Protein AF-A0A352VIX1-F1 (afdb_monomer)

Secondary structure (DSSP, 8-state):
-HHHHHT--HHHHHH-EEEE-SSHHHHHHHHHHHHHT--EEEE--TT-

Radius of gyration: 10.73 Å; Cα contacts (8 Å, |Δi|>4): 55; chains: 1; bounding box: 22×15×29 Å

Nearest PDB structures (foldseek):
  1m32-assembly3_E  TM=6.915E-01  e=6.145E-01  Salmonella enterica subsp. enterica serovar Typhimurium
  2o1m-assembly1_A  TM=5.609E-01  e=4.234E+00  Bacillus subtilis
  8p53-assembly1_E  TM=6.883E-01  e=6.402E+00  Pseudomonas aeruginosa PAO1
  2kok-assembly1_A  TM=6.455E-01  e=7.873E+00  Brucella abortus

Mean predicted aligned error: 2.26 Å

Structure (mmCIF, N/CA/C/O backbone):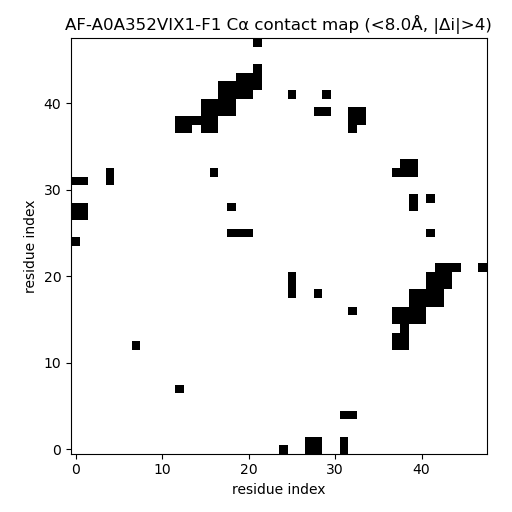
data_AF-A0A352VIX1-F1
#
_entry.id   AF-A0A352VIX1-F1
#
loop_
_atom_site.group_PDB
_atom_site.id
_atom_site.type_symbol
_atom_site.label_atom_id
_atom_site.label_alt_id
_atom_site.label_comp_id
_atom_site.label_asym_id
_atom_site.label_entity_id
_atom_site.label_seq_id
_atom_site.pdbx_PDB_ins_code
_atom_site.Cartn_x
_atom_site.Cartn_y
_atom_site.Cartn_z
_atom_site.occupancy
_atom_site.B_iso_or_equiv
_atom_site.auth_seq_id
_atom_site.auth_comp_id
_atom_site.auth_asym_id
_atom_site.auth_atom_id
_atom_site.pdbx_PDB_model_num
ATOM 1 N N . ALA A 1 1 ? 5.393 2.479 5.008 1.00 89.31 1 ALA A N 1
ATOM 2 C CA . ALA A 1 1 ? 3.955 2.185 4.830 1.00 89.31 1 ALA A CA 1
ATOM 3 C C . ALA A 1 1 ? 3.179 2.330 6.145 1.00 89.31 1 ALA A C 1
ATOM 5 O O . ALA A 1 1 ? 2.418 3.282 6.272 1.00 89.31 1 ALA A O 1
ATOM 6 N N . LEU A 1 2 ? 3.429 1.480 7.153 1.00 96.31 2 LEU A N 1
ATOM 7 C CA . LEU A 1 2 ? 2.616 1.398 8.379 1.00 96.31 2 LEU A CA 1
ATOM 8 C C . LEU A 1 2 ? 2.383 2.726 9.121 1.00 96.31 2 LEU A C 1
ATOM 10 O O . LEU A 1 2 ? 1.237 3.066 9.386 1.00 96.31 2 LEU A O 1
ATOM 14 N N . ASN A 1 3 ? 3.434 3.503 9.418 1.00 97.62 3 ASN A N 1
ATOM 15 C CA . ASN A 1 3 ? 3.296 4.755 10.184 1.00 97.62 3 ASN A CA 1
ATOM 16 C C . ASN A 1 3 ? 2.301 5.742 9.544 1.00 97.62 3 ASN A C 1
ATOM 18 O O . ASN A 1 3 ? 1.551 6.405 10.252 1.00 97.62 3 ASN A O 1
ATOM 22 N N . ARG A 1 4 ? 2.254 5.821 8.206 1.00 96.81 4 ARG A N 1
ATOM 23 C CA . ARG A 1 4 ? 1.273 6.670 7.517 1.00 96.81 4 ARG A CA 1
ATOM 24 C C . ARG A 1 4 ? -0.134 6.088 7.629 1.00 96.81 4 ARG A C 1
ATOM 26 O O . ARG A 1 4 ? -1.052 6.832 7.945 1.00 96.81 4 ARG A O 1
ATOM 33 N N . MET A 1 5 ? -0.289 4.781 7.417 1.00 96.69 5 MET A N 1
ATOM 34 C CA . MET A 1 5 ? -1.594 4.105 7.451 1.00 96.69 5 MET A CA 1
ATOM 35 C C . MET A 1 5 ? -2.241 4.138 8.841 1.00 96.69 5 MET A C 1
ATOM 37 O O . MET A 1 5 ? -3.453 4.284 8.950 1.00 96.69 5 MET A O 1
ATOM 41 N N . LEU A 1 6 ? -1.440 4.085 9.911 1.00 97.69 6 LEU A N 1
ATOM 42 C CA . LEU A 1 6 ? -1.934 4.219 11.285 1.00 97.69 6 LEU A CA 1
ATOM 43 C C . LEU A 1 6 ? -2.536 5.597 11.580 1.00 97.69 6 LEU A C 1
ATOM 45 O O . LEU A 1 6 ? -3.400 5.699 12.442 1.00 97.69 6 LEU A O 1
ATOM 49 N N . ARG A 1 7 ? -2.108 6.634 10.854 1.00 98.00 7 ARG A N 1
ATOM 50 C CA . ARG A 1 7 ? -2.566 8.021 11.023 1.00 98.00 7 ARG A CA 1
ATOM 51 C C . ARG A 1 7 ? -3.746 8.386 10.120 1.00 98.00 7 ARG A C 1
ATOM 53 O O . ARG A 1 7 ? -4.146 9.544 10.122 1.00 98.00 7 ARG A O 1
ATOM 60 N N . LEU A 1 8 ? -4.262 7.441 9.332 1.00 97.88 8 LEU A N 1
ATOM 61 C CA . LEU A 1 8 ? -5.457 7.665 8.524 1.00 97.88 8 LEU A CA 1
ATOM 62 C C . LEU A 1 8 ? -6.684 7.751 9.428 1.00 97.88 8 LEU A C 1
ATOM 64 O O . LEU A 1 8 ? -6.875 6.909 10.312 1.00 97.88 8 LEU A O 1
ATOM 68 N N . THR A 1 9 ? -7.516 8.747 9.155 1.00 98.12 9 THR A N 1
ATOM 69 C CA . THR A 1 9 ? -8.869 8.861 9.697 1.00 98.12 9 THR A CA 1
ATOM 70 C C . THR A 1 9 ? -9.736 7.703 9.210 1.00 98.12 9 THR A C 1
ATOM 72 O O . THR A 1 9 ? -9.446 7.079 8.188 1.00 98.12 9 THR A O 1
ATOM 75 N N . GLU A 1 10 ? -10.841 7.435 9.901 1.00 97.62 10 GLU A N 1
ATOM 76 C CA . GLU A 1 10 ? -11.772 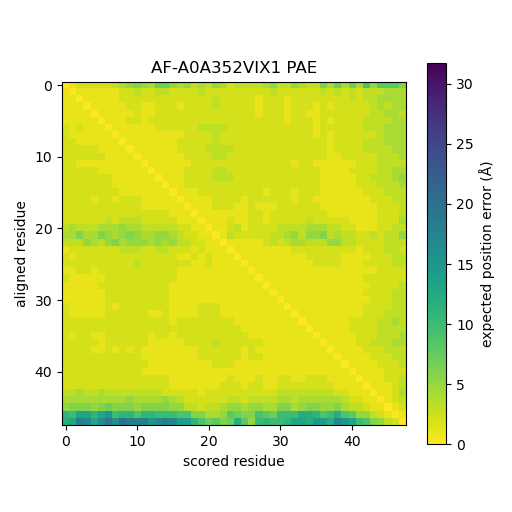6.376 9.494 1.00 97.62 10 GLU A CA 1
ATOM 7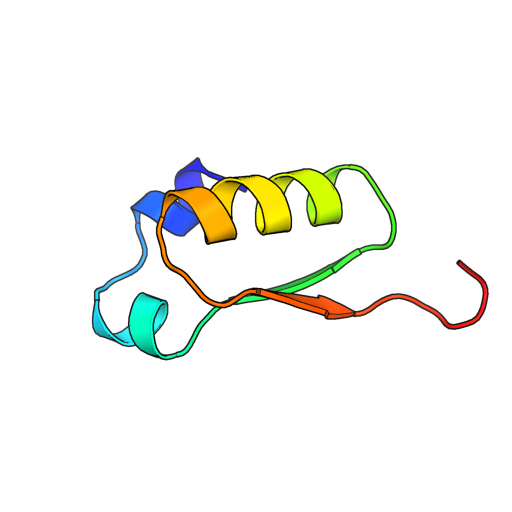7 C C . GLU A 1 10 ? -12.333 6.607 8.082 1.00 97.62 10 GLU A C 1
ATOM 79 O O . GLU A 1 10 ? -12.401 5.687 7.272 1.00 97.62 10 GLU A O 1
ATOM 84 N N . ALA A 1 11 ? -12.630 7.864 7.736 1.00 98.25 11 ALA A N 1
ATOM 85 C CA . ALA A 1 11 ? -13.088 8.230 6.399 1.00 98.25 11 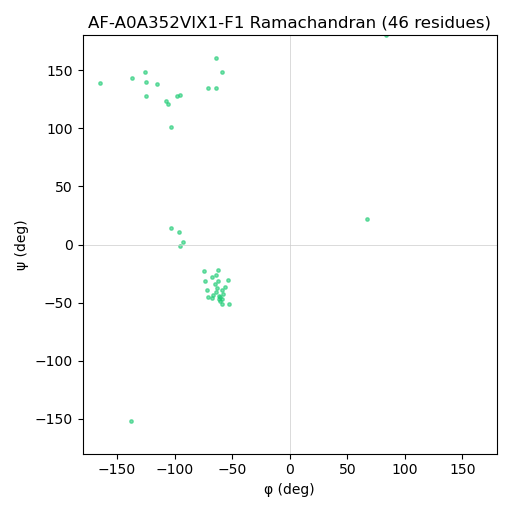ALA A CA 1
ATOM 86 C C . ALA A 1 11 ? -12.031 7.954 5.313 1.00 98.25 11 ALA A C 1
ATOM 88 O O . ALA A 1 11 ? -12.373 7.528 4.212 1.00 98.25 11 ALA A O 1
ATOM 89 N N . GLU A 1 12 ? -10.746 8.179 5.600 1.00 98.12 12 GLU A N 1
ATOM 90 C CA . GLU A 1 12 ? -9.660 7.843 4.671 1.00 98.12 12 GLU A CA 1
ATOM 91 C C . GLU A 1 12 ? -9.449 6.327 4.570 1.00 98.12 12 GLU A C 1
ATOM 93 O O . GLU A 1 12 ? -9.232 5.816 3.474 1.00 98.12 12 GLU A O 1
ATOM 98 N N . ARG A 1 13 ? -9.559 5.593 5.684 1.00 97.69 13 ARG A N 1
ATOM 99 C CA . ARG A 1 13 ? -9.474 4.123 5.701 1.00 97.69 13 ARG A CA 1
ATOM 100 C C . ARG A 1 13 ? -10.579 3.486 4.869 1.00 97.69 13 ARG A C 1
ATOM 102 O O . ARG A 1 13 ? -10.285 2.607 4.064 1.00 97.69 13 ARG A O 1
ATOM 109 N N . ALA A 1 14 ? -11.810 3.978 5.008 1.00 97.69 14 ALA A N 1
ATOM 110 C CA . ALA A 1 14 ? -12.964 3.513 4.244 1.00 97.69 14 ALA A CA 1
ATOM 111 C C . ALA A 1 14 ? -12.815 3.753 2.731 1.00 97.69 14 ALA A C 1
ATOM 113 O O . ALA A 1 14 ? -13.308 2.963 1.930 1.00 97.69 14 ALA A O 1
ATOM 114 N N . ARG A 1 15 ? -12.113 4.821 2.326 1.00 98.19 15 ARG A N 1
ATOM 115 C CA . ARG A 1 15 ? -11.797 5.095 0.912 1.00 98.19 15 ARG A CA 1
ATOM 116 C C . ARG A 1 15 ? -10.703 4.184 0.349 1.00 98.19 15 ARG A C 1
ATOM 118 O O . ARG A 1 15 ? -10.639 4.014 -0.865 1.00 98.19 15 ARG A O 1
ATOM 125 N N . GLY A 1 16 ? -9.857 3.615 1.205 1.00 98.00 16 GLY A N 1
ATOM 126 C CA . GLY A 1 16 ? -8.710 2.811 0.799 1.00 98.00 16 GLY A CA 1
ATOM 127 C C . GLY A 1 16 ? -7.468 3.631 0.450 1.00 98.00 16 GLY A C 1
ATOM 128 O O . GLY A 1 16 ? -7.440 4.860 0.527 1.00 98.00 16 GLY A O 1
ATOM 1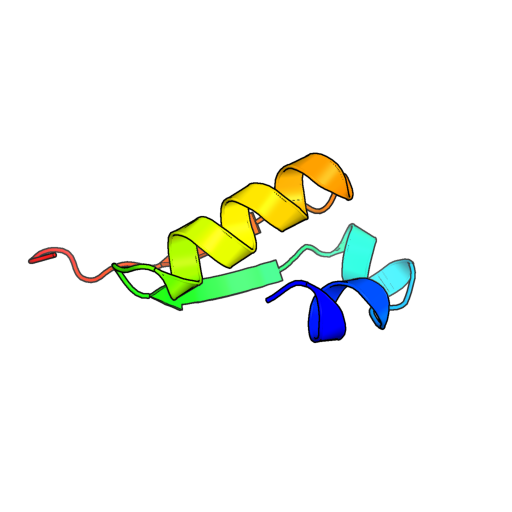29 N N . VAL A 1 17 ? -6.401 2.926 0.076 1.00 98.00 17 VAL A N 1
ATOM 130 C CA . VAL A 1 17 ? -5.091 3.500 -0.260 1.00 98.00 17 VAL A CA 1
ATOM 131 C C . VAL A 1 17 ? -4.658 3.047 -1.649 1.00 98.00 17 VAL A C 1
ATOM 133 O O . VAL A 1 17 ? -4.793 1.879 -2.004 1.00 98.00 17 VAL A O 1
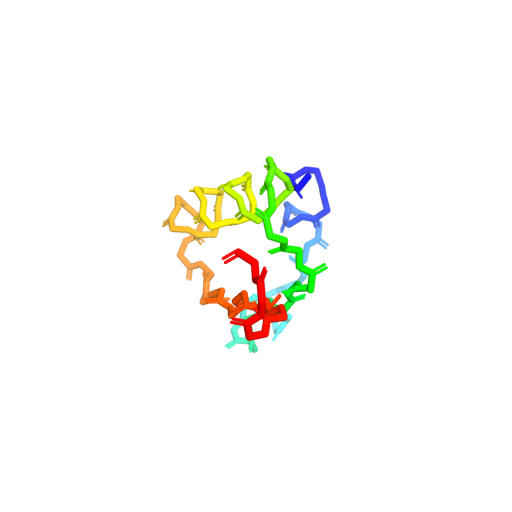ATOM 136 N N . VAL A 1 18 ? -4.065 3.963 -2.414 1.00 98.06 18 VAL A N 1
ATOM 137 C CA . VAL A 1 18 ? -3.416 3.666 -3.697 1.00 98.06 18 VAL A CA 1
ATOM 138 C C . VAL A 1 18 ? -1.919 3.946 -3.579 1.00 98.06 18 VAL A C 1
ATOM 140 O O . VAL A 1 18 ? -1.524 4.948 -2.981 1.00 98.06 18 VAL A O 1
ATOM 143 N N . THR A 1 19 ? -1.076 3.079 -4.140 1.00 97.62 19 THR A N 1
ATOM 144 C CA . THR A 1 19 ? 0.365 3.336 -4.288 1.00 97.62 19 THR A CA 1
ATOM 145 C C . THR A 1 19 ? 0.853 2.911 -5.668 1.00 97.62 19 THR A C 1
ATOM 147 O O . THR A 1 19 ? 0.394 1.904 -6.197 1.00 97.62 19 THR A O 1
ATOM 150 N N . ALA A 1 20 ? 1.781 3.669 -6.250 1.00 97.50 20 ALA A N 1
ATOM 151 C CA . ALA A 1 20 ? 2.450 3.315 -7.497 1.00 97.50 20 ALA A CA 1
ATOM 152 C C . ALA A 1 20 ? 3.862 2.813 -7.176 1.00 97.50 20 ALA A C 1
ATOM 154 O O . ALA A 1 20 ? 4.757 3.596 -6.857 1.00 97.50 20 ALA A O 1
ATOM 155 N N . SER A 1 21 ? 4.051 1.495 -7.175 1.00 95.12 21 SER A N 1
ATOM 156 C CA . SER A 1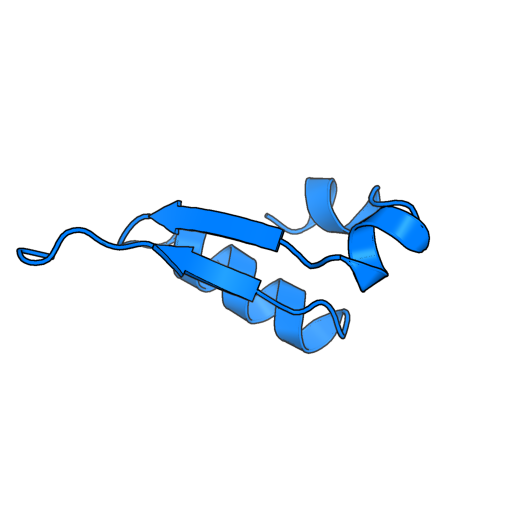 21 ? 5.335 0.863 -6.868 1.00 95.12 21 SER A CA 1
ATOM 157 C C . SER A 1 21 ? 5.326 -0.594 -7.310 1.00 95.12 21 SER A C 1
ATOM 159 O O . SER A 1 21 ? 4.358 -1.299 -7.057 1.00 95.12 21 SER A O 1
ATOM 161 N N . ALA A 1 22 ? 6.430 -1.058 -7.891 1.00 94.25 22 ALA A N 1
ATOM 162 C CA . ALA A 1 22 ? 6.628 -2.454 -8.283 1.00 94.25 22 ALA A CA 1
ATOM 163 C C . ALA A 1 22 ? 7.550 -3.242 -7.324 1.00 94.25 22 ALA A C 1
ATOM 165 O O . ALA A 1 22 ? 8.034 -4.312 -7.666 1.00 94.25 22 ALA A O 1
ATOM 166 N N . GLY A 1 23 ? 7.840 -2.716 -6.125 1.00 93.94 23 GLY A N 1
ATOM 167 C CA . GLY A 1 23 ? 8.847 -3.302 -5.226 1.00 93.94 23 GLY A CA 1
ATOM 168 C C . GLY A 1 23 ? 8.447 -3.345 -3.752 1.00 93.94 23 GLY A C 1
ATOM 169 O O . GLY A 1 23 ? 7.269 -3.379 -3.399 1.00 93.94 23 GLY A O 1
ATOM 170 N N . ASN A 1 24 ? 9.443 -3.301 -2.862 1.00 97.56 24 ASN A N 1
ATOM 171 C CA . ASN A 1 24 ? 9.268 -3.466 -1.409 1.00 97.56 24 ASN A CA 1
ATOM 172 C C . ASN A 1 24 ? 8.222 -2.521 -0.795 1.00 97.56 24 ASN A C 1
ATOM 174 O O . ASN A 1 24 ? 7.556 -2.866 0.181 1.00 97.56 24 ASN A O 1
ATOM 178 N N . HIS A 1 25 ? 8.049 -1.322 -1.359 1.00 96.88 25 HIS A N 1
ATOM 179 C CA . HIS A 1 25 ? 7.021 -0.400 -0.889 1.00 96.88 25 HIS A CA 1
ATOM 180 C C . HIS A 1 25 ? 5.604 -0.932 -1.152 1.00 96.88 25 HIS A C 1
ATOM 182 O O . HIS A 1 25 ? 4.779 -0.889 -0.241 1.00 96.88 25 HIS A O 1
ATOM 188 N N . ALA A 1 26 ? 5.332 -1.487 -2.336 1.00 97.56 26 ALA A N 1
ATOM 189 C CA . ALA A 1 26 ? 4.052 -2.124 -2.639 1.00 97.56 26 ALA A CA 1
ATOM 190 C C . ALA A 1 26 ? 3.761 -3.300 -1.706 1.00 97.56 26 ALA A C 1
ATOM 192 O O . ALA A 1 26 ? 2.671 -3.374 -1.143 1.00 97.56 26 ALA A O 1
ATOM 193 N N . GLN A 1 27 ? 4.755 -4.159 -1.466 1.00 98.00 27 GLN A N 1
ATOM 194 C CA . GLN A 1 27 ? 4.629 -5.273 -0.523 1.00 98.00 27 GLN A CA 1
ATOM 195 C C . GLN A 1 27 ? 4.281 -4.780 0.884 1.00 98.00 27 GLN A C 1
ATOM 197 O O . GLN A 1 27 ? 3.346 -5.278 1.508 1.00 98.00 27 GLN A O 1
ATOM 202 N N . ALA A 1 28 ? 4.987 -3.756 1.373 1.00 98.25 28 ALA A N 1
ATOM 203 C CA . ALA A 1 28 ? 4.734 -3.194 2.692 1.00 98.25 28 ALA A CA 1
ATOM 204 C C . ALA A 1 28 ? 3.332 -2.568 2.801 1.00 98.25 28 ALA A C 1
ATOM 206 O O . ALA A 1 28 ? 2.671 -2.726 3.827 1.00 98.25 28 ALA A O 1
ATOM 207 N N . VAL A 1 29 ? 2.864 -1.853 1.770 1.00 98.06 29 VAL A N 1
ATOM 208 C CA . VAL A 1 29 ? 1.514 -1.264 1.760 1.00 98.06 29 VAL A CA 1
ATOM 209 C C . VAL A 1 29 ? 0.448 -2.358 1.709 1.00 98.06 29 VAL A C 1
ATOM 211 O O . VAL A 1 29 ? -0.472 -2.317 2.521 1.00 98.06 29 VAL A O 1
ATOM 214 N N . ALA A 1 30 ? 0.594 -3.362 0.843 1.00 98.00 30 ALA A N 1
ATOM 215 C CA . ALA A 1 30 ? -0.349 -4.476 0.739 1.00 98.00 30 ALA A CA 1
ATOM 216 C C . ALA A 1 30 ? -0.437 -5.279 2.049 1.00 98.00 30 ALA A C 1
ATOM 218 O O . ALA A 1 30 ? -1.530 -5.511 2.568 1.00 98.00 30 ALA A O 1
ATOM 219 N N . TYR A 1 31 ? 0.712 -5.626 2.637 1.00 98.38 31 TYR A N 1
ATOM 220 C CA . TYR A 1 31 ? 0.781 -6.374 3.893 1.00 98.38 31 TYR A CA 1
ATOM 221 C C . TYR A 1 31 ? 0.108 -5.632 5.055 1.00 98.38 31 TYR A C 1
ATOM 223 O O . TYR A 1 31 ? -0.707 -6.199 5.786 1.00 98.38 31 TYR A O 1
ATOM 231 N N . HIS A 1 32 ? 0.425 -4.347 5.239 1.00 98.38 32 HIS A N 1
ATOM 232 C CA . HIS A 1 32 ? -0.174 -3.566 6.319 1.00 98.38 32 HIS A CA 1
ATOM 233 C C . HIS A 1 32 ? -1.634 -3.194 6.044 1.00 98.38 32 HIS A C 1
ATOM 235 O O . HIS A 1 32 ? -2.409 -3.134 6.994 1.00 98.38 32 HIS A O 1
ATOM 241 N N . GLY A 1 33 ? -2.024 -2.999 4.781 1.00 98.06 33 GLY A N 1
ATOM 242 C CA . GLY A 1 33 ? -3.416 -2.788 4.383 1.00 98.06 33 GLY A CA 1
ATOM 243 C C . GLY A 1 33 ? -4.309 -3.949 4.784 1.00 98.06 33 GLY A C 1
ATOM 244 O O . GLY A 1 33 ? -5.271 -3.738 5.519 1.00 98.06 33 GLY A O 1
ATOM 245 N N . GLY A 1 34 ? -3.917 -5.179 4.435 1.00 97.94 34 GLY A N 1
ATOM 246 C CA . GLY A 1 34 ? -4.650 -6.383 4.836 1.00 97.94 34 GLY A CA 1
ATOM 247 C C . GLY A 1 34 ? -4.786 -6.520 6.355 1.00 97.94 34 GLY A C 1
ATOM 248 O O . GLY A 1 34 ? -5.873 -6.783 6.860 1.00 97.94 34 GLY A O 1
ATOM 249 N N . ARG A 1 35 ? -3.713 -6.251 7.112 1.00 97.94 35 ARG A N 1
ATOM 250 C CA . ARG A 1 35 ? -3.743 -6.305 8.589 1.00 97.94 35 ARG A CA 1
ATOM 251 C C . ARG A 1 35 ? -4.608 -5.226 9.238 1.00 97.94 35 ARG A C 1
ATOM 253 O O . ARG A 1 35 ? -5.068 -5.426 10.355 1.00 97.94 35 ARG A O 1
ATOM 260 N N . LEU A 1 36 ? -4.769 -4.079 8.585 1.00 97.56 36 LEU A N 1
ATOM 261 C CA . LEU A 1 36 ? -5.565 -2.958 9.087 1.00 97.56 36 LEU A CA 1
ATOM 262 C C . LEU A 1 36 ? -6.999 -2.954 8.541 1.00 97.56 36 LEU A C 1
ATOM 264 O O . LEU A 1 36 ? -7.753 -2.052 8.894 1.00 97.56 36 LEU A O 1
ATOM 268 N N . GLY A 1 37 ? -7.362 -3.914 7.681 1.00 97.69 37 GLY A N 1
ATOM 269 C CA . GLY A 1 37 ? -8.663 -3.946 7.009 1.00 97.69 37 GLY A CA 1
ATOM 270 C C . GLY A 1 37 ? -8.864 -2.811 5.997 1.00 97.69 37 GLY A C 1
ATOM 271 O O . GLY A 1 37 ? -9.997 -2.454 5.702 1.00 97.69 37 GLY A O 1
ATOM 272 N N . ILE A 1 38 ? -7.781 -2.218 5.485 1.00 98.38 38 ILE A N 1
ATOM 273 C CA . ILE A 1 38 ? -7.826 -1.107 4.525 1.00 98.38 38 ILE A CA 1
ATOM 274 C C . ILE A 1 38 ? -7.642 -1.676 3.119 1.00 98.38 38 ILE A C 1
ATOM 276 O O . ILE A 1 38 ? -6.661 -2.379 2.863 1.00 98.38 38 IL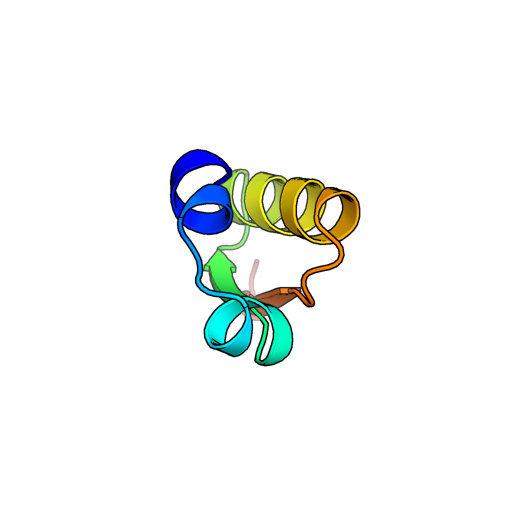E A O 1
ATOM 280 N N . SER A 1 39 ? -8.547 -1.346 2.195 1.00 98.44 39 SER A N 1
ATOM 281 C CA . SER A 1 39 ? -8.402 -1.723 0.787 1.00 98.44 39 SER A CA 1
ATOM 282 C C . SER A 1 39 ? -7.169 -1.048 0.174 1.00 98.44 39 SER A C 1
ATOM 284 O O . SER A 1 39 ? -6.916 0.140 0.381 1.00 98.44 39 SER A O 1
ATOM 286 N N . VAL A 1 40 ? -6.368 -1.815 -0.568 1.00 98.50 40 VAL A N 1
ATOM 287 C CA . VAL A 1 40 ? -5.128 -1.333 -1.189 1.00 98.50 40 VAL A CA 1
ATOM 288 C C . VAL A 1 40 ? -5.162 -1.608 -2.682 1.00 98.50 40 VAL A C 1
ATOM 290 O O . VAL A 1 40 ? -5.340 -2.748 -3.097 1.00 98.50 40 VAL A O 1
ATOM 293 N N . THR A 1 41 ? -4.920 -0.570 -3.479 1.00 98.44 41 THR A N 1
ATOM 294 C CA . THR A 1 41 ? -4.636 -0.691 -4.912 1.00 98.44 41 THR A CA 1
ATOM 295 C C . THR A 1 41 ? -3.160 -0.406 -5.153 1.00 98.44 41 THR A C 1
ATOM 297 O O . THR A 1 41 ? -2.658 0.660 -4.793 1.00 98.44 41 THR A O 1
ATOM 300 N N . VAL A 1 42 ? -2.456 -1.353 -5.766 1.00 97.62 42 VAL A N 1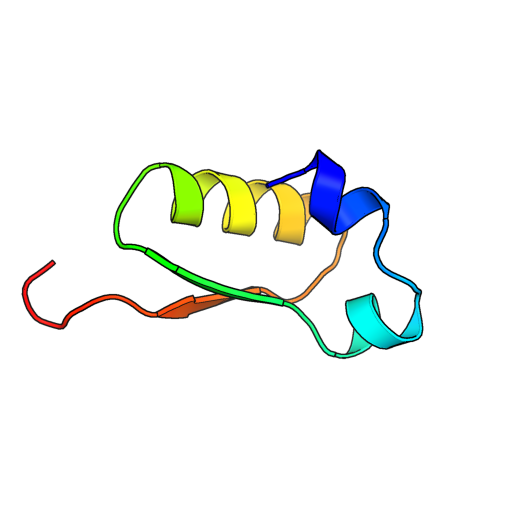
ATOM 301 C CA . VAL A 1 42 ? -1.072 -1.158 -6.203 1.00 97.62 42 VAL A CA 1
ATOM 302 C C . VAL A 1 42 ? -1.062 -0.993 -7.713 1.00 97.62 42 VAL A C 1
ATOM 304 O O . VAL A 1 42 ? -1.495 -1.882 -8.438 1.00 97.62 42 VAL A O 1
ATOM 307 N N . VAL A 1 43 ? -0.558 0.143 -8.176 1.00 97.94 43 VAL A N 1
ATOM 308 C CA . VAL A 1 43 ? -0.331 0.418 -9.592 1.00 97.94 43 VAL A CA 1
ATOM 309 C C . VAL A 1 43 ? 1.124 0.089 -9.913 1.00 97.94 43 VAL A C 1
ATOM 311 O O . VAL A 1 43 ? 2.040 0.550 -9.228 1.00 97.94 43 VAL A O 1
ATOM 314 N N . MET A 1 44 ? 1.336 -0.713 -10.951 1.00 96.94 44 MET A N 1
ATOM 315 C CA . MET A 1 44 ? 2.660 -1.095 -11.441 1.00 96.94 44 MET A CA 1
ATOM 316 C C . MET A 1 44 ? 2.768 -0.776 -12.940 1.00 96.94 44 MET A C 1
ATOM 318 O O . MET A 1 44 ? 1.748 -0.826 -13.629 1.00 96.94 44 MET A O 1
ATOM 322 N N . PRO A 1 45 ? 3.965 -0.437 -13.455 1.00 93.75 45 PRO A N 1
ATOM 323 C CA . PRO A 1 45 ? 4.217 -0.405 -14.895 1.00 93.75 45 PRO A CA 1
ATOM 324 C C . PRO A 1 45 ? 3.953 -1.771 -15.538 1.00 93.75 45 PRO A C 1
ATOM 326 O O . PRO A 1 45 ? 4.214 -2.797 -14.919 1.00 93.75 45 PRO A O 1
ATOM 329 N N . GLU A 1 46 ? 3.520 -1.792 -16.799 1.00 93.50 46 GLU A N 1
ATOM 330 C CA . GLU A 1 46 ? 3.311 -3.044 -17.550 1.00 93.50 46 GLU A CA 1
ATOM 331 C C . GLU A 1 46 ? 4.605 -3.850 -17.748 1.00 93.50 46 GLU A C 1
ATOM 333 O O . GLU A 1 46 ? 4.563 -5.055 -17.968 1.00 93.50 46 GLU A O 1
ATOM 338 N N . THR A 1 47 ? 5.757 -3.184 -17.664 1.00 91.56 47 THR A N 1
ATOM 339 C CA . THR A 1 47 ? 7.090 -3.766 -17.873 1.00 91.56 47 THR A CA 1
ATOM 340 C C . THR A 1 47 ? 7.788 -4.176 -16.573 1.00 91.56 47 THR A C 1
ATOM 342 O O . THR A 1 47 ? 9.007 -4.354 -16.585 1.00 91.56 47 THR A O 1
ATOM 345 N N . ALA A 1 48 ? 7.068 -4.179 -15.448 1.00 70.62 48 ALA A N 1
ATOM 346 C CA . ALA A 1 48 ? 7.612 -4.485 -14.127 1.00 70.62 48 ALA A CA 1
ATOM 347 C C . ALA A 1 48 ? 7.887 -5.980 -13.920 1.00 70.62 48 ALA A C 1
ATOM 349 O O . ALA A 1 48 ? 7.101 -6.809 -14.429 1.00 70.62 48 ALA A O 1
#

Sequence (48 aa):
ALNRMLRLTEAERARGVVTASAGNHAQAVAYHGGRLGISVTVVMPETA

pLDDT: mean 96.55, std 4.22, range [70.62, 98.5]

Solvent-accessible surface area (backbone atoms only — not comparable to full-atom values): 2930 Å² total; per-residue (Å²): 94,59,78,62,62,73,69,50,51,71,73,50,41,76,71,33,48,78,48,81,41,83,48,73,66,35,53,43,40,48,55,48,20,64,75,69,74,26,53,66,48,72,44,60,67,96,87,108

Foldseek 3Di:
DQVVVVPDDPVRQVVAEEDEDPDPVLVVRVVNCVVVVGDYHYHYDPVD